Protein 5OXE (pdb70)

Secondary structure (DSSP, 8-state):
-HHHHHHHHHHHHTHHHHHHHHHHHHHHHHTT-EEESSS-EEE-HHHHHHHHHHHHHHHHHHHHHHTS--

B-factor: mean 86.07, std 33.48, range [44.32, 271.98]

Solvent-accessible surface area: 5411 Å² total; per-residue (Å²): 185,162,162,8,60,61,46,0,66,36,13,54,132,33,17,96,76,80,54,43,120,28,37,163,53,20,99,41,78,40,77,172,60,51,105,91,103,134,96,81,78,111,83,113,17,88,119,23,73,42,109,27,71,150,35,18,111,34,36,73,52,106,0,105,104,91,36,140,55,274

Nearest PDB structures (foldseek):
  5oxe-assembly1_A  TM=1.014E+00  e=1.798E-11  Aeropyrum pernix ba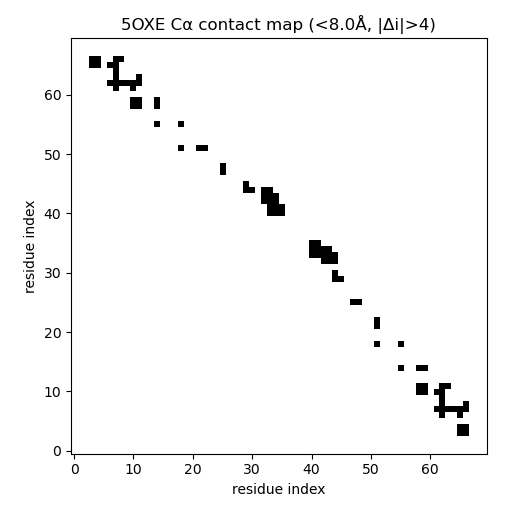cillif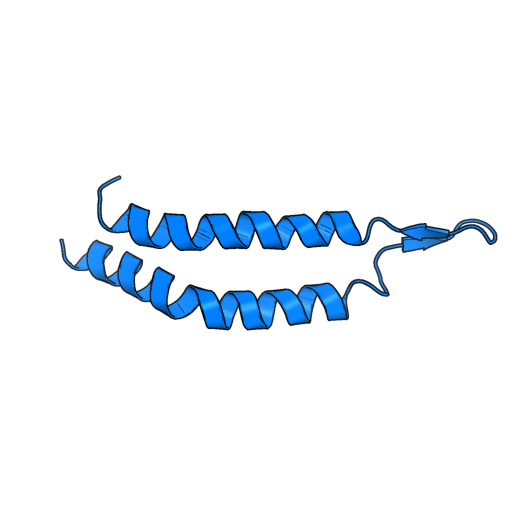orm virus 1 Japan/Tanaka/2005
  4w4k-assembly2_C  TM=4.147E-01  e=5.421E+00  Mycobacterium tuberculosis str. Erdman = ATCC 35801

Structure (mmCIF, N/CA/C/O backbone):
data_5OXE
#
_entry.id   5OXE
#
_cell.length_a   1.0
_cell.length_b   1.0
_cell.length_c   1.0
_cell.angle_alpha   90.00
_cell.angle_beta   90.00
_cell.angle_gamma   90.00
#
_symmetry.space_group_name_H-M   'P 1'
#
loop_
_atom_site.group_PDB
_atom_site.id
_atom_site.type_symbol
_atom_site.label_atom_id
_atom_site.label_alt_id
_atom_site.label_comp_id
_atom_site.label_asym_id
_atom_site.label_entity_id
_atom_site.label_seq_id
_atom_site.pdbx_PDB_ins_code
_atom_site.Cartn_x
_atom_site.Cartn_y
_atom_site.Cartn_z
_atom_site.occupancy
_atom_site.B_iso_or_equiv
_atom_site.auth_seq_id
_atom_site.auth_comp_id
_atom_site.auth_asym_id
_atom_site.auth_atom_id
_atom_site.pdbx_PDB_model_num
ATOM 1 N N . LYS A 1 10 ? 71.701 107.026 92.814 1.00 108.31 10 LYS A N 1
ATOM 2 C CA . LYS A 1 10 ? 71.775 105.955 93.866 1.00 108.99 10 LYS A CA 1
ATOM 3 C C . LYS A 1 10 ? 71.289 104.610 93.354 1.00 92.63 10 LYS A C 1
ATOM 4 O O . LYS A 1 10 ? 71.681 103.562 93.852 1.00 90.75 10 LYS A O 1
ATOM 10 N N . PHE A 1 11 ? 70.426 104.656 92.357 1.00 94.39 11 PHE A N 1
ATOM 11 C CA . PHE A 1 11 ? 69.899 103.455 91.763 1.00 102.09 11 PHE A CA 1
ATOM 12 C C . PHE A 1 11 ? 70.989 102.551 91.207 1.00 105.44 11 PHE A C 1
ATOM 13 O O . PHE A 1 11 ? 70.715 101.372 90.988 1.00 121.27 11 PHE A O 1
ATOM 21 N N . LYS A 1 12 ? 72.190 103.084 90.938 1.00 104.82 12 LYS A N 1
ATOM 22 C CA . LYS A 1 12 ? 73.267 102.254 90.376 1.00 112.85 12 LYS A CA 1
ATOM 23 C C . LYS A 1 12 ? 73.593 101.136 91.337 1.00 100.32 12 LYS A C 1
ATOM 24 O O . LYS A 1 12 ? 73.588 99.974 90.948 1.00 108.44 12 LYS A O 1
ATOM 30 N N . GLY A 1 13 ? 73.848 101.485 92.587 1.00 93.17 13 GLY A N 1
ATOM 31 C CA . GLY A 1 13 ? 74.029 100.477 93.615 1.00 97.10 13 GLY A CA 1
ATOM 32 C C . GLY A 1 13 ? 72.748 99.754 93.979 1.00 84.02 13 GLY A C 1
ATOM 33 O O . GLY A 1 13 ? 72.780 98.588 94.372 1.00 85.61 13 GLY A O 1
ATOM 34 N N . LEU A 1 14 ? 71.626 100.454 93.857 1.00 77.10 14 LEU A N 1
ATOM 35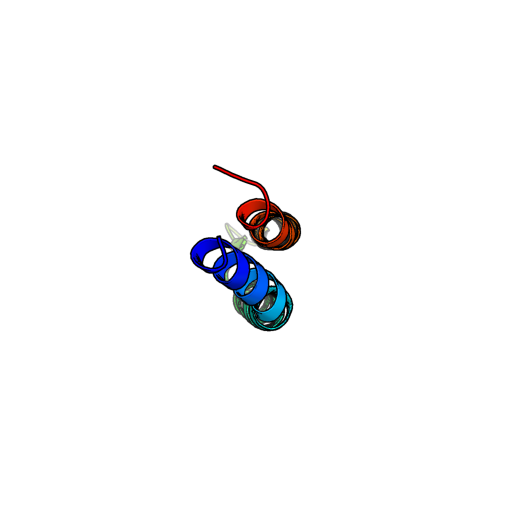 C CA . LEU A 1 14 ? 70.364 99.947 94.344 1.00 74.30 14 LEU A CA 1
ATOM 36 C C . LEU A 1 14 ? 70.013 98.698 93.600 1.00 70.02 14 LEU A C 1
ATOM 37 O O . LEU A 1 14 ? 69.637 97.687 94.194 1.00 72.56 14 LEU A O 1
ATOM 42 N N . ALA A 1 15 ? 70.125 98.782 92.289 1.00 66.78 15 ALA A N 1
ATOM 43 C CA . ALA A 1 15 ? 69.814 97.655 91.485 1.00 69.13 15 ALA A CA 1
ATOM 44 C C . ALA A 1 15 ? 70.847 96.582 91.759 1.00 70.31 15 ALA A C 1
ATOM 45 O O . ALA A 1 15 ? 70.460 95.428 91.923 1.00 74.46 15 ALA A O 1
ATOM 47 N N . VAL A 1 16 ? 72.134 96.947 91.860 1.00 66.81 16 VAL A N 1
ATOM 48 C CA . VAL A 1 16 ? 73.190 95.943 92.121 1.00 72.58 16 VAL A CA 1
ATOM 49 C C . VAL A 1 16 ? 72.765 95.068 93.291 1.00 72.97 16 VAL A C 1
ATOM 50 O O . VAL A 1 16 ? 72.946 93.843 93.276 1.00 71.11 16 VAL A O 1
ATOM 54 N N . GLY A 1 17 ? 72.184 95.730 94.289 1.00 72.67 17 GLY A N 1
ATOM 55 C CA . GLY A 1 17 ? 71.664 95.078 95.463 1.00 67.03 17 GLY A CA 1
ATOM 56 C C . GLY A 1 17 ? 70.471 94.246 95.067 1.00 62.08 17 GLY A C 1
ATOM 57 O O . GLY A 1 17 ? 70.396 93.072 95.432 1.00 60.52 17 GLY A O 1
ATOM 58 N N . VAL A 1 18 ? 69.536 94.841 94.333 1.00 59.47 18 VAL A N 1
ATOM 59 C CA . VAL A 1 18 ? 68.294 94.134 94.069 1.00 71.57 18 VAL A CA 1
ATOM 60 C C . VAL A 1 18 ? 68.665 92.870 93.328 1.00 77.90 18 VAL A C 1
ATOM 61 O O . VAL A 1 18 ? 68.333 91.768 93.769 1.00 86.95 18 VAL A O 1
ATOM 65 N N . GLY A 1 19 ? 69.399 93.034 92.237 1.00 82.96 19 GLY A N 1
ATOM 66 C CA . GLY A 1 19 ? 69.847 91.907 91.449 1.00 93.24 19 GLY A CA 1
ATOM 67 C C . GLY A 1 19 ? 70.424 90.824 92.340 1.00 97.38 19 GLY A C 1
ATOM 68 O O . GLY A 1 19 ? 70.105 89.652 92.164 1.00 97.94 19 GLY A O 1
ATOM 69 N N . ALA A 1 20 ? 71.245 91.231 93.313 1.00 91.16 20 ALA A N 1
ATOM 70 C CA . ALA A 1 20 ? 71.968 90.288 94.154 1.00 87.37 20 ALA A CA 1
ATOM 71 C C . ALA A 1 20 ? 71.013 89.498 95.006 1.00 82.20 20 ALA A C 1
ATOM 72 O O . ALA A 1 20 ? 71.252 88.319 95.250 1.00 96.04 20 ALA A O 1
ATOM 74 N N . LEU A 1 21 ? 69.940 90.136 95.454 1.00 70.27 21 LEU A N 1
ATOM 75 C CA . LEU A 1 21 ? 68.908 89.422 96.185 1.00 73.81 21 LEU A CA 1
ATOM 76 C C . LEU A 1 21 ? 68.143 88.437 95.272 1.00 79.65 21 LEU A C 1
ATOM 77 O O . LEU A 1 21 ? 67.982 87.257 95.622 1.00 78.72 21 LEU A O 1
ATOM 82 N N . LEU A 1 22 ? 67.697 88.934 94.108 1.00 75.93 22 LEU A N 1
ATOM 83 C CA . LEU A 1 22 ? 66.955 88.167 93.102 1.00 68.00 22 LEU A CA 1
ATOM 84 C C . LEU A 1 22 ? 67.712 86.957 92.630 1.00 74.34 22 LEU A C 1
ATOM 85 O O . LEU A 1 22 ? 67.116 85.941 92.263 1.00 75.32 22 LEU A O 1
ATOM 90 N N . ALA A 1 23 ? 69.037 87.093 92.639 1.00 79.95 23 ALA A N 1
ATOM 91 C CA . ALA A 1 23 ? 69.964 86.077 92.165 1.00 82.09 23 ALA A CA 1
ATOM 92 C C . ALA A 1 23 ? 70.373 85.105 93.254 1.00 77.77 23 ALA A C 1
ATOM 93 O O . ALA A 1 23 ? 71.025 84.106 92.961 1.00 76.56 23 ALA A O 1
ATOM 95 N N . ALA A 1 24 ? 70.017 85.391 94.505 1.00 73.54 24 ALA A N 1
ATOM 96 C CA . ALA A 1 24 ? 70.459 84.524 95.602 1.00 73.33 24 ALA A CA 1
ATOM 97 C C . ALA A 1 24 ? 69.845 83.104 95.546 1.00 70.80 24 ALA A C 1
ATOM 98 O O . ALA A 1 24 ? 70.580 82.132 95.767 1.00 77.74 24 ALA A O 1
ATOM 100 N N . PRO A 1 25 ? 68.531 82.968 95.236 1.00 57.41 25 PRO A N 1
ATOM 101 C CA . PRO A 1 25 ? 68.026 81.591 95.301 1.00 54.81 25 PRO A CA 1
ATOM 102 C C . PRO A 1 25 ? 68.331 80.705 94.089 1.00 61.41 25 PRO A C 1
ATOM 103 O O . PRO A 1 25 ? 68.450 79.492 94.255 1.00 68.89 25 PRO A O 1
ATOM 107 N N . PRO A 1 26 ? 68.475 81.283 92.885 1.00 60.24 26 PRO A N 1
ATOM 108 C CA . PRO A 1 26 ? 68.949 80.442 91.811 1.00 57.40 26 PRO A CA 1
ATOM 109 C C . PRO A 1 26 ? 70.470 80.311 91.821 1.00 59.37 26 PRO A C 1
ATOM 110 O O . PRO A 1 26 ? 71.024 79.593 90.982 1.00 69.48 26 PRO A O 1
ATOM 114 N N . ILE A 1 27 ? 71.164 81.021 92.695 1.00 52.55 27 ILE A N 1
ATOM 115 C CA . ILE A 1 27 ? 72.566 80.754 92.791 1.00 53.83 27 ILE A CA 1
ATOM 116 C C . ILE A 1 27 ? 72.754 79.680 93.824 1.00 57.11 27 ILE A C 1
ATOM 117 O O . ILE A 1 27 ? 73.467 78.719 93.576 1.00 60.89 27 ILE A O 1
ATOM 122 N N . MET A 1 28 ? 72.078 79.810 94.959 1.00 61.94 28 MET A N 1
ATOM 123 C CA . MET A 1 28 ? 72.193 78.816 96.016 1.00 70.76 28 MET A CA 1
ATOM 124 C C . MET A 1 28 ? 71.531 77.489 95.624 1.00 68.71 28 MET A C 1
ATOM 125 O O . MET A 1 28 ? 71.767 76.451 96.256 1.00 68.52 28 MET A O 1
ATOM 130 N N . GLY A 1 29 ? 70.707 77.544 94.579 1.00 64.50 29 GLY A N 1
ATOM 131 C CA . GLY A 1 29 ? 70.173 76.360 93.924 1.00 65.85 29 GLY A CA 1
ATOM 132 C C . GLY A 1 29 ? 71.281 75.615 93.206 1.00 64.49 29 GLY A C 1
ATOM 133 O O . GLY A 1 29 ? 71.531 74.442 93.478 1.00 70.35 29 GLY A O 1
ATOM 134 N N . LEU A 1 30 ? 71.944 76.306 92.298 1.00 61.40 30 LEU A N 1
ATOM 135 C CA . LEU A 1 30 ? 73.102 75.783 91.630 1.00 67.62 30 LEU A CA 1
ATOM 136 C C . LEU A 1 30 ? 74.150 75.330 92.622 1.00 73.91 30 LEU A C 1
ATOM 137 O O . LEU A 1 30 ? 74.595 74.182 92.579 1.00 81.28 30 LEU A O 1
ATOM 142 N N . ALA A 1 31 ? 74.529 76.233 93.523 1.00 72.36 31 ALA A N 1
ATOM 143 C CA . ALA A 1 31 ? 75.641 76.007 94.432 1.00 72.19 31 ALA A CA 1
ATOM 144 C C . ALA A 1 31 ? 75.513 74.631 95.058 1.00 73.05 31 ALA A C 1
ATOM 145 O O . ALA A 1 31 ? 76.457 73.854 95.027 1.00 73.24 31 ALA A O 1
ATOM 147 N N . SER A 1 32 ? 74.324 74.326 95.575 1.00 71.00 32 SER A N 1
ATOM 148 C CA . SER A 1 32 ? 74.085 73.062 96.247 1.00 73.47 32 SER A CA 1
ATOM 149 C C . SER A 1 32 ? 74.251 71.886 95.313 1.00 70.59 32 SER A C 1
ATOM 150 O O . SER A 1 32 ? 74.713 70.830 95.746 1.00 78.81 32 SER A O 1
ATOM 153 N N . TYR A 1 33 ? 73.873 72.044 94.049 1.00 65.41 33 TYR A N 1
ATOM 154 C CA . TYR A 1 33 ? 74.086 70.959 93.094 1.00 69.98 33 TYR A CA 1
ATOM 155 C C . TYR A 1 33 ? 75.559 70.766 92.835 1.00 67.33 33 TYR A C 1
ATOM 156 O O . TYR A 1 33 ? 76.006 69.645 92.585 1.00 74.95 33 TYR A O 1
ATOM 165 N N . ALA A 1 34 ? 76.313 71.845 92.885 1.00 60.30 34 ALA A N 1
ATOM 166 C CA . ALA A 1 34 ? 77.726 71.671 92.828 1.00 61.93 34 ALA A CA 1
ATOM 167 C C . ALA A 1 34 ? 78.201 70.829 94.033 1.00 61.78 34 ALA A C 1
ATOM 168 O O . ALA A 1 34 ? 78.806 69.775 93.828 1.00 60.16 34 ALA A O 1
ATOM 170 N N . VAL A 1 35 ? 77.870 71.235 95.265 1.00 60.11 35 VAL A N 1
ATOM 171 C CA . VAL A 1 35 ? 78.466 70.591 96.458 1.00 61.24 35 VAL A CA 1
ATOM 172 C C . VAL A 1 35 ? 78.035 69.148 96.633 1.00 58.79 35 VAL A C 1
ATOM 173 O O . VAL A 1 35 ? 78.718 68.369 97.290 1.00 60.04 35 VAL A O 1
ATOM 177 N N . ASN A 1 36 ? 76.910 68.778 96.058 1.00 64.15 36 ASN A N 1
ATOM 178 C CA . ASN A 1 36 ? 76.542 67.387 96.123 1.00 77.88 36 ASN A CA 1
ATOM 179 C C . ASN A 1 36 ? 77.261 66.619 95.044 1.00 82.42 36 ASN A C 1
ATOM 180 O O . ASN A 1 36 ? 77.747 65.507 95.280 1.00 91.69 36 ASN A O 1
ATOM 185 N N . GLY A 1 37 ? 77.389 67.239 93.878 1.00 77.66 37 GLY A N 1
ATOM 186 C CA . GLY A 1 37 ? 78.115 66.633 92.781 1.00 78.62 37 GLY A CA 1
ATOM 187 C C . GLY A 1 37 ? 79.570 66.406 93.125 1.00 74.25 37 GLY A C 1
ATOM 188 O O . GLY A 1 37 ? 80.299 65.766 92.364 1.00 83.66 37 GLY A O 1
ATOM 189 N N . ILE A 1 38 ? 79.987 66.919 94.274 1.00 63.70 38 ILE A N 1
ATOM 190 C CA . ILE A 1 38 ? 81.384 66.883 94.648 1.00 61.54 38 ILE A CA 1
ATOM 191 C C . ILE A 1 38 ? 81.649 65.995 95.843 1.00 67.87 38 ILE A C 1
ATOM 192 O O . ILE A 1 38 ? 82.782 65.536 96.014 1.00 75.74 38 ILE A O 1
ATOM 197 N N . SER A 1 39 ? 80.627 65.739 96.663 1.00 65.83 39 SER A N 1
ATOM 198 C CA . SER A 1 39 ? 80.869 65.153 97.983 1.00 66.04 39 SER A CA 1
ATOM 199 C C . SER A 1 39 ? 81.408 63.744 97.915 1.00 70.19 39 SER A C 1
ATOM 200 O O . SER A 1 39 ? 82.093 63.296 98.836 1.00 79.03 39 SER A O 1
ATOM 203 N N . SER A 1 40 ? 81.112 63.066 96.815 1.00 69.01 40 SER A N 1
ATOM 204 C CA . SER A 1 40 ? 81.702 61.773 96.498 1.00 75.20 40 SER A CA 1
ATOM 205 C C . SER A 1 40 ? 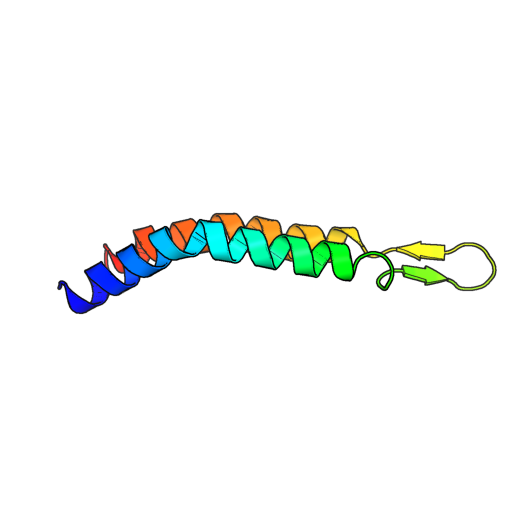83.218 61.960 96.339 1.00 63.87 40 SER A C 1
ATOM 206 O O . SER A 1 40 ? 83.998 61.159 96.838 1.00 62.83 40 SER A O 1
ATOM 209 N N . TYR A 1 41 ? 83.644 63.056 95.710 1.00 59.25 41 TYR A N 1
ATOM 210 C CA . TYR A 1 41 ? 85.076 63.294 95.452 1.00 61.42 41 TYR A CA 1
ATOM 211 C C . TYR A 1 41 ? 85.825 64.117 96.520 1.00 60.51 41 TYR A C 1
ATOM 212 O O . TYR A 1 41 ? 86.841 64.746 96.230 1.00 65.55 41 TYR A O 1
ATOM 221 N N . LEU A 1 42 ? 85.342 64.045 97.760 1.00 55.69 42 LEU A N 1
ATOM 222 C CA . LEU A 1 42 ? 85.966 64.757 98.876 1.00 53.23 42 LEU A CA 1
ATOM 223 C C . LEU A 1 42 ? 86.154 63.865 100.113 1.00 54.89 42 LEU A C 1
ATOM 224 O O . LEU A 1 42 ? 85.570 64.125 101.165 1.00 59.08 42 LEU A O 1
ATOM 229 N N . SER A 1 43 ? 86.977 62.828 99.983 1.00 52.62 43 SER A N 1
ATOM 230 C CA . SER A 1 43 ? 87.369 62.006 101.093 1.00 53.13 43 SER A CA 1
ATOM 231 C C . SER A 1 43 ? 88.625 61.220 100.744 1.00 58.17 43 SER A C 1
ATOM 232 O O . SER A 1 43 ? 88.759 60.694 99.629 1.00 63.59 43 SER A O 1
ATOM 235 N N . ILE A 1 44 ? 89.523 61.122 101.718 1.00 56.37 44 ILE A N 1
ATOM 236 C CA . ILE A 1 44 ? 90.881 60.664 101.509 1.00 56.91 44 ILE A CA 1
ATOM 237 C C . ILE A 1 44 ? 91.009 59.288 102.111 1.00 62.14 44 ILE A C 1
ATOM 238 O O . ILE A 1 44 ? 91.138 59.158 103.328 1.00 69.78 44 ILE A O 1
ATOM 243 N N . THR A 1 45 ? 90.956 58.256 101.275 1.00 70.32 45 THR A N 1
ATOM 244 C CA . THR A 1 45 ? 91.076 56.883 101.786 1.00 82.58 45 THR A CA 1
ATOM 245 C C . THR A 1 45 ? 92.527 56.440 101.832 1.00 82.76 45 THR A C 1
ATOM 246 O O . THR A 1 45 ? 93.222 56.516 100.811 1.00 90.94 45 THR A O 1
ATOM 250 N N . ILE A 1 46 ? 92.997 55.997 102.998 1.00 78.14 46 ILE A N 1
ATOM 251 C CA . ILE A 1 46 ? 94.390 55.542 103.059 1.00 87.25 46 ILE A CA 1
ATOM 252 C C . ILE A 1 46 ? 94.586 54.050 102.881 1.00 91.97 46 ILE A C 1
ATOM 253 O O . ILE A 1 46 ? 95.270 53.633 101.948 1.00 101.86 46 ILE A O 1
ATOM 258 N N . ASN A 1 47 ? 93.984 53.247 103.738 1.00 109.36 47 ASN A N 1
ATOM 259 C CA . ASN A 1 47 ? 94.183 51.813 103.652 1.00 140.09 47 ASN A CA 1
ATOM 260 C C . ASN A 1 47 ? 92.811 51.336 103.257 1.00 138.48 47 ASN A C 1
ATOM 261 O O . ASN A 1 47 ? 92.557 50.983 102.100 1.00 138.48 47 ASN A O 1
ATOM 266 N N . SER A 1 48 ? 91.936 51.347 104.248 1.00 133.73 48 SER A N 1
ATOM 267 C CA . SER A 1 48 ? 90.561 50.955 104.104 1.00 141.38 48 SER A CA 1
ATOM 268 C C . SER A 1 48 ? 89.737 52.045 104.726 1.00 127.02 48 SER A C 1
ATOM 269 O O . SER A 1 48 ? 88.702 52.444 104.182 1.00 130.88 48 SER A O 1
ATOM 272 N N . THR A 1 49 ? 90.213 52.529 105.869 1.00 113.07 49 THR A N 1
ATOM 273 C CA . THR A 1 49 ? 89.557 53.622 106.552 1.00 114.15 49 THR A CA 1
ATOM 274 C C . THR A 1 49 ? 89.735 54.876 105.727 1.00 99.70 49 THR A C 1
ATOM 275 O O . THR A 1 49 ? 90.858 55.316 105.457 1.00 100.05 49 THR A O 1
ATOM 279 N N . THR A 1 50 ? 88.604 55.407 105.293 1.00 80.11 50 THR A N 1
ATOM 280 C CA . THR A 1 50 ? 88.573 56.655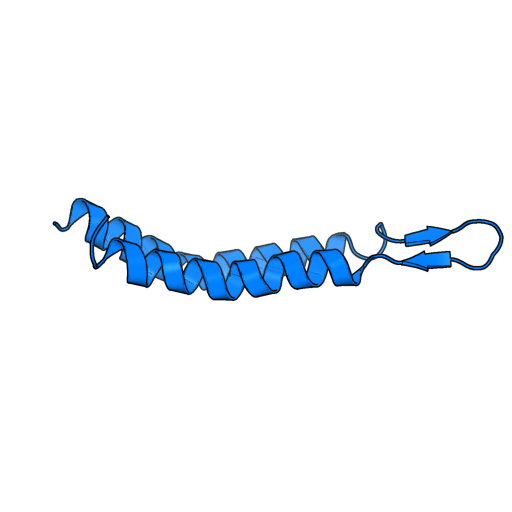 104.583 1.00 73.73 50 THR A CA 1
ATOM 281 C C . THR A 1 50 ? 88.112 57.745 105.513 1.00 61.53 50 THR A C 1
ATOM 282 O O . THR A 1 50 ? 87.376 57.486 106.449 1.00 63.88 50 THR A O 1
ATOM 286 N N . TYR A 1 51 ? 88.549 58.963 105.251 1.00 57.95 51 TYR A N 1
ATOM 287 C CA . TYR A 1 51 ? 88.197 60.082 106.086 1.00 64.11 51 TYR A CA 1
ATOM 288 C C . TYR A 1 51 ? 87.806 61.251 105.216 1.00 73.25 51 TYR A C 1
ATOM 289 O O . TYR A 1 51 ? 88.683 61.881 104.602 1.00 81.41 51 TYR A O 1
ATOM 298 N N . ASP A 1 52 ? 86.509 61.562 105.171 1.00 76.60 52 ASP A N 1
ATOM 299 C CA . ASP A 1 52 ? 86.016 62.687 104.356 1.00 78.40 52 ASP A CA 1
ATOM 300 C C . ASP A 1 52 ? 86.396 64.032 104.908 1.00 73.95 52 ASP A C 1
ATOM 301 O O . ASP A 1 52 ? 86.687 64.170 106.085 1.00 81.27 52 ASP A O 1
ATOM 306 N N . PHE A 1 53 ? 86.374 65.023 104.040 1.00 70.52 53 PHE A N 1
ATOM 307 C CA . PHE A 1 53 ? 86.344 66.405 104.455 1.00 69.86 53 PHE A CA 1
ATOM 308 C C . PHE A 1 53 ? 85.141 66.983 103.762 1.00 67.94 53 PHE A C 1
ATOM 309 O O . PHE A 1 53 ? 85.082 68.179 103.461 1.00 73.65 53 PHE A O 1
ATOM 317 N N . ALA A 1 54 ? 84.178 66.112 103.501 1.00 58.43 54 ALA A N 1
ATOM 318 C CA . ALA A 1 54 ? 82.999 66.508 102.790 1.00 55.48 54 ALA A CA 1
ATOM 319 C C . ALA A 1 54 ? 82.363 67.748 103.420 1.00 51.36 54 ALA A C 1
ATOM 320 O O . ALA A 1 54 ? 82.258 68.779 102.752 1.00 48.36 54 ALA A O 1
ATOM 322 N N . PRO A 1 55 ? 82.003 67.685 104.718 1.00 52.52 55 PRO A N 1
ATOM 323 C CA . PRO A 1 55 ? 81.111 68.733 105.081 1.00 53.91 55 PRO A CA 1
ATOM 324 C C . PRO A 1 55 ? 81.846 70.015 105.423 1.00 48.00 55 PRO A C 1
ATOM 325 O O . PRO A 1 55 ? 81.230 71.003 105.815 1.00 51.94 55 PRO A O 1
ATOM 329 N N . LEU A 1 56 ? 83.147 70.018 105.241 1.00 44.32 56 LEU A N 1
ATOM 330 C CA . LEU A 1 56 ? 83.814 71.288 105.252 1.00 50.30 56 LEU A CA 1
ATOM 331 C C . LEU A 1 56 ? 83.334 72.269 104.162 1.00 53.52 56 LEU A C 1
ATOM 332 O O . LEU A 1 56 ? 82.747 73.316 104.410 1.00 55.07 56 LEU A O 1
ATOM 337 N N . ALA A 1 57 ? 83.425 71.731 102.948 1.00 64.44 57 ALA A N 1
ATOM 338 C CA . ALA A 1 57 ? 82.886 72.367 101.740 1.00 74.32 57 ALA A CA 1
ATOM 339 C C . ALA A 1 57 ? 81.390 72.693 101.772 1.00 77.40 57 ALA A C 1
ATOM 340 O O . ALA A 1 57 ? 80.932 73.538 101.008 1.00 73.88 57 ALA A O 1
ATOM 342 N N . GLN A 1 58 ? 80.646 71.991 102.634 1.00 73.92 58 GLN A N 1
ATOM 343 C CA . GLN A 1 58 ? 79.230 72.219 102.848 1.00 66.63 58 GLN A CA 1
ATOM 344 C C . GLN A 1 58 ? 79.123 73.608 103.428 1.00 69.57 58 GLN A C 1
ATOM 345 O O . GLN A 1 58 ? 78.413 74.462 102.898 1.00 71.29 58 GLN A O 1
ATOM 351 N N . ALA A 1 59 ? 79.863 73.835 104.509 1.00 74.60 59 ALA A N 1
ATOM 352 C CA . ALA A 1 59 ? 79.814 75.101 105.225 1.00 82.06 59 ALA A CA 1
ATOM 353 C C . ALA A 1 59 ? 80.170 76.246 104.323 1.00 73.62 59 ALA A C 1
ATOM 354 O O . ALA A 1 59 ? 79.649 77.343 104.499 1.00 75.33 59 ALA A O 1
ATOM 356 N N . VAL A 1 60 ? 81.056 75.976 103.367 1.00 73.28 60 VAL A N 1
ATOM 357 C CA . VAL A 1 60 ? 81.516 76.967 102.409 1.00 82.93 60 VAL A CA 1
ATOM 358 C C . VAL A 1 60 ? 80.302 77.636 101.813 1.00 78.17 60 VAL A C 1
ATOM 359 O O . VAL A 1 60 ? 80.314 78.836 101.537 1.00 80.47 60 VAL A O 1
ATOM 363 N N . MET A 1 61 ? 79.254 76.836 101.653 1.00 78.01 61 MET A N 1
ATOM 364 C CA . MET A 1 61 ? 78.069 77.222 100.924 1.00 75.10 61 MET A CA 1
ATO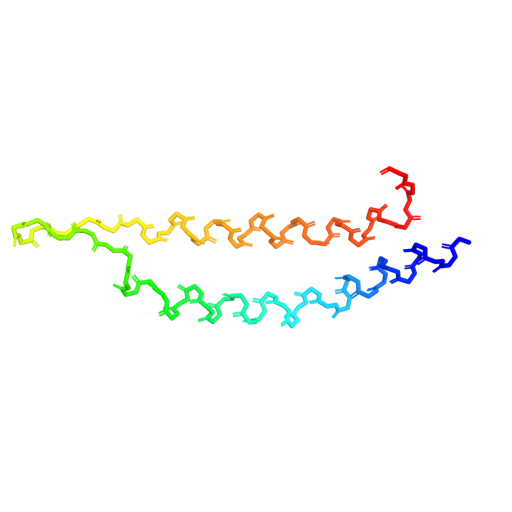M 365 C C . MET A 1 61 ? 77.163 77.959 101.857 1.00 65.53 61 MET A C 1
ATOM 366 O O . MET A 1 61 ? 76.596 78.971 101.458 1.00 63.54 61 MET A O 1
ATOM 371 N N . VAL A 1 62 ? 77.077 77.478 103.099 1.00 60.63 62 VAL A N 1
ATOM 372 C CA . VAL A 1 62 ? 76.141 78.031 104.085 1.00 63.32 62 VAL A CA 1
ATOM 373 C C . VAL A 1 62 ? 76.461 79.459 104.514 1.00 61.70 62 VAL A C 1
ATOM 374 O O . VAL A 1 62 ? 75.569 80.295 104.626 1.00 58.95 62 VAL A O 1
ATOM 378 N N . PHE A 1 63 ? 77.728 79.747 104.730 1.00 70.60 63 PHE A N 1
ATOM 379 C CA . PHE A 1 63 ? 78.093 81.115 105.038 1.00 87.47 63 PHE A CA 1
ATOM 380 C C . PHE A 1 63 ? 78.190 81.952 103.777 1.00 99.03 63 PHE A C 1
ATOM 381 O O . PHE A 1 63 ? 78.177 83.187 103.836 1.00 111.76 63 PHE A O 1
ATOM 389 N N . GLY A 1 64 ? 78.255 81.269 102.637 1.00 99.15 64 GLY A N 1
ATOM 390 C CA . GLY A 1 64 ? 78.170 81.920 101.341 1.00 97.06 64 GLY A CA 1
ATOM 391 C C . GLY A 1 64 ? 76.742 82.359 101.170 1.00 94.49 64 GLY A C 1
ATOM 392 O O . GLY A 1 64 ? 76.473 83.452 100.660 1.00 103.05 64 GLY A O 1
ATOM 393 N N . GLY A 1 65 ? 75.836 81.495 101.625 1.00 86.82 65 GLY A N 1
ATOM 394 C CA . GLY A 1 65 ? 74.406 81.750 101.594 1.00 83.63 65 GLY A CA 1
ATOM 395 C C . GLY A 1 65 ? 74.105 82.987 102.397 1.00 77.39 65 GLY A C 1
ATOM 396 O O . GLY A 1 65 ? 73.729 84.022 101.836 1.00 80.07 65 GLY A O 1
ATOM 397 N N . ILE A 1 66 ? 74.325 82.889 103.704 1.00 69.07 66 ILE A N 1
ATOM 398 C CA . ILE A 1 66 ? 74.004 83.973 104.617 1.00 68.69 66 ILE A CA 1
ATOM 399 C C . ILE A 1 66 ? 74.649 85.246 104.092 1.00 68.32 66 ILE A C 1
ATOM 400 O O . ILE A 1 66 ? 74.060 86.323 104.160 1.00 67.76 66 ILE A O 1
ATOM 405 N N . GLY A 1 67 ? 75.836 85.082 103.514 1.00 74.64 67 GLY A N 1
ATOM 406 C CA . GLY A 1 67 ? 76.624 86.183 102.963 1.00 82.75 67 GLY A CA 1
ATOM 407 C C . GLY A 1 67 ? 76.039 86.912 101.761 1.00 77.49 67 GLY A C 1
ATOM 408 O O . GLY A 1 67 ? 76.199 88.131 101.638 1.00 77.86 67 GLY A O 1
ATOM 409 N N . LEU A 1 68 ? 75.385 86.186 100.864 1.00 67.96 68 LEU A N 1
ATOM 410 C CA . LEU A 1 68 ? 74.876 86.843 99.692 1.00 70.60 68 LEU A CA 1
ATOM 411 C C . LEU A 1 68 ? 73.723 87.749 100.077 1.00 73.61 68 LEU A C 1
ATOM 412 O O . LEU A 1 68 ? 73.632 88.876 99.590 1.00 74.28 68 LEU A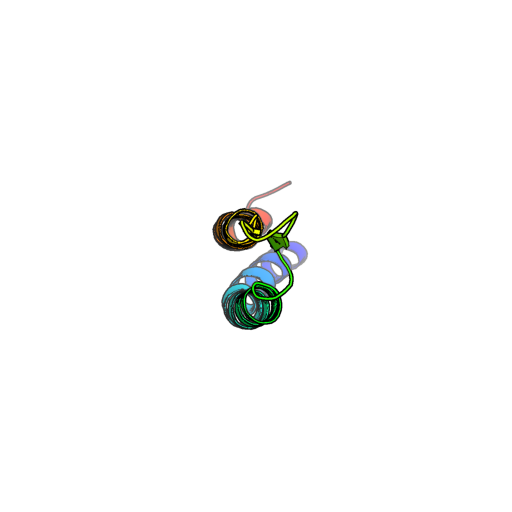 O 1
ATOM 417 N N . VAL A 1 69 ? 72.865 87.265 100.974 1.00 80.92 69 VAL A N 1
ATOM 418 C CA . VAL A 1 69 ? 71.649 87.996 101.344 1.00 87.01 69 VAL A CA 1
ATOM 419 C C . VAL A 1 69 ? 72.060 89.236 102.108 1.00 78.12 69 VAL A C 1
ATOM 420 O O . VAL A 1 69 ? 71.273 90.169 102.271 1.00 86.50 69 VAL A O 1
ATOM 424 N N . ALA A 1 70 ? 73.302 89.235 102.568 1.00 67.39 70 ALA A N 1
ATOM 425 C CA . ALA A 1 70 ? 73.856 90.426 103.130 1.00 66.95 70 ALA A CA 1
ATOM 426 C C . ALA A 1 70 ? 74.197 91.366 101.998 1.00 68.98 70 ALA A C 1
ATOM 427 O O . ALA A 1 70 ? 73.642 92.461 101.949 1.00 72.72 70 ALA A O 1
ATOM 429 N N . TYR A 1 71 ? 75.041 90.916 101.059 1.00 66.94 71 TYR A N 1
ATOM 430 C CA . TYR A 1 71 ? 75.562 91.767 99.981 1.00 64.66 71 TYR A CA 1
ATOM 431 C C . TYR A 1 71 ? 74.482 92.587 99.328 1.00 60.89 71 TYR A C 1
ATOM 432 O O . TYR A 1 71 ? 74.690 93.731 98.955 1.00 61.17 71 TYR A O 1
ATOM 441 N N . GLY A 1 72 ? 73.329 91.971 99.162 1.00 67.10 72 GLY A N 1
ATOM 442 C CA . GLY A 1 72 ? 72.200 92.647 98.575 1.00 74.76 72 GLY A CA 1
ATOM 443 C C . GLY A 1 72 ? 71.802 93.794 99.453 1.00 67.32 72 GLY A C 1
ATOM 444 O O . GLY A 1 72 ? 71.956 94.957 99.053 1.00 66.12 72 GLY A O 1
ATOM 445 N N . LEU A 1 73 ? 71.319 93.446 100.645 1.00 64.10 73 LEU A N 1
ATOM 446 C CA . LEU A 1 73 ? 70.958 94.417 101.644 1.00 77.42 73 LEU A CA 1
ATOM 447 C C . LEU A 1 73 ? 72.083 95.410 101.959 1.00 93.70 73 LEU A C 1
ATOM 448 O O . LEU A 1 73 ? 71.828 96.517 102.454 1.00 107.45 73 LEU A O 1
ATOM 453 N N . HIS A 1 74 ? 73.313 95.037 101.620 1.00 93.65 74 HIS A N 1
ATOM 454 C CA . HIS A 1 74 ? 74.455 95.869 101.917 1.00 88.47 74 HIS A CA 1
ATOM 455 C C . HIS A 1 74 ? 74.601 96.974 100.919 1.00 72.34 74 HIS A C 1
ATOM 456 O O . HIS A 1 74 ? 74.813 98.108 101.300 1.00 74.57 74 HIS A O 1
ATOM 463 N N . ARG A 1 75 ? 74.479 96.640 99.643 1.00 77.50 75 ARG A N 1
ATOM 464 C CA . ARG A 1 75 ? 74.791 97.585 98.565 1.00 85.19 75 ARG A CA 1
ATOM 465 C C . ARG A 1 75 ? 73.672 98.569 98.371 1.00 82.53 75 ARG A C 1
ATOM 466 O O . ARG A 1 75 ? 73.784 99.498 97.545 1.00 80.79 75 ARG A O 1
ATOM 474 N N . ILE A 1 76 ? 72.604 98.361 99.139 1.00 74.92 76 ILE A N 1
ATOM 475 C CA . ILE A 1 76 ? 71.523 99.328 99.210 1.00 79.96 76 ILE A CA 1
ATOM 476 C C . ILE A 1 76 ? 71.910 100.487 100.175 1.00 90.15 76 ILE A C 1
ATOM 477 O O . ILE A 1 7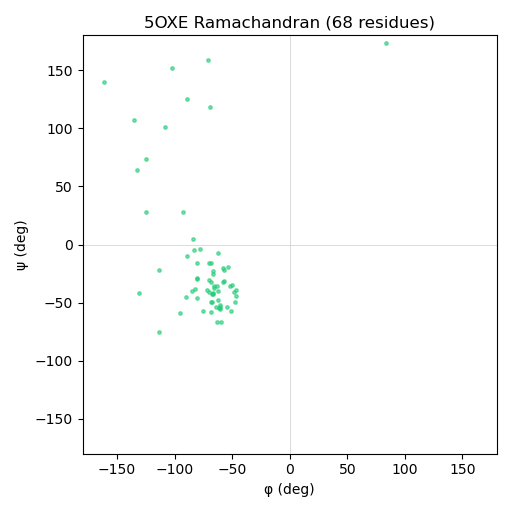6 ? 71.510 101.643 99.961 1.00 94.41 76 ILE A O 1
ATOM 482 N N . LEU A 1 77 ? 72.743 100.196 101.181 1.00 83.72 77 LEU A N 1
ATOM 483 C CA . LEU A 1 77 ? 73.072 101.188 102.219 1.00 83.08 77 LEU A CA 1
ATOM 484 C C . LEU A 1 77 ? 74.596 101.397 102.345 1.00 94.18 77 LEU A C 1
ATOM 485 O O . LEU A 1 77 ? 75.232 100.941 103.310 1.00 95.58 77 LEU A O 1
ATOM 490 N N . GLY A 1 78 ? 75.189 102.075 101.375 1.00 114.89 78 GLY A N 1
ATOM 491 C CA . GLY A 1 78 ? 76.575 102.527 101.514 1.00 149.41 78 GLY A CA 1
ATOM 492 C C . GLY A 1 78 ? 77.781 101.650 101.224 1.00 175.24 78 GLY A C 1
ATOM 493 O O . GLY A 1 78 ? 77.660 100.444 100.970 1.00 171.81 78 GLY A O 1
ATOM 494 N N . ARG A 1 79 ? 78.948 102.295 101.283 1.00 213.63 79 ARG A N 1
ATOM 495 C CA . ARG A 1 79 ? 80.252 101.707 100.957 1.00 244.45 79 ARG A CA 1
ATOM 496 C C . ARG A 1 79 ? 80.686 100.671 101.997 1.00 264.17 79 ARG A C 1
ATOM 497 O O . ARG A 1 79 ? 80.730 99.472 101.716 1.00 271.98 79 ARG A O 1
#

Radius of gyration: 16.92 Å; Cα contacts (8 Å, |Δi|>4): 49; chains: 1; bounding box: 27×55×16 Å

Foldseek 3Di:
DVVLLVVLVVLQVCLPVVLVVLVVVLVVCQVVAWADDDHDIGGPSCVSVVVSVVVNVVSNVSSVPSNPDD

Sequence (70 aa):
KFKGLAVGVGALLAAPPIMGLASYAVNGISSYLSITINSTTYDFAPLAQAVMVFGGIGLVAYGLHRILGR

Organism: Aeropyrum pernix bacilliform virus 1 (isolate -/Japan/Tanaka/2005) (NCBI:txid1289471)